Protein AF-A0A7Y6C3H8-F1 (afdb_monomer)

Solvent-accessible surface area (backbone atoms only — not comparable to full-atom values): 5049 Å² total; per-residue (Å²): 137,83,59,71,48,80,76,49,50,37,39,46,70,81,51,104,43,21,36,44,27,32,29,31,32,31,48,72,92,57,87,57,47,37,32,38,39,38,40,20,75,64,76,76,60,72,49,75,49,78,45,59,74,87,56,92,61,58,70,68,56,54,51,54,52,49,54,42,47,76,72,33,63,71,60,38,49,55,45,51,47,46,6,58,73,45,36,82,130

Foldseek 3Di:
DWDKDWPDKAKDAPDPAKIWIKTWIDTPPDPFIKIKIWIDRHVPDIDIDMDTDPDPDDPVVRVVVVVCCVPPVVVVCVRVVRRVVNDDD

Organism: NCBI:txid248903

pLDDT: mean 91.67, std 8.13, range [62.34, 98.19]

Mean predicted aligned error: 3.82 Å

Sequence (89 aa):
MVNIEIIRAEMRREDEKSYIGTTVFRAEGEKSIYEVTFMSKNGKDWDYSLHFTEQSGDEEELLRMDELLENDDDLYDKLLDAALDAYPA

Nearest PDB structures (foldseek):
  6f1k-assembly1_A  TM=6.377E-01  e=1.075E+00  Homo sapiens
  6x0m-assembly1_P  TM=5.747E-01  e=1.205E+00  Homo sapiens
  4hh4-assembly1_D  TM=5.874E-01  e=1.429E+00  Streptomyces caelestis
  5tik-assembly3_C  TM=6.225E-01  e=2.255E+00  Plasmodium falciparum 3D7
  4hgy-assembly1_E  TM=5.867E-01  e=4.221E+00  Streptomyces caelestis

Secondary structure (DSSP, 8-state):
---EEEEEEEEEESSSS-EEEEEEEEETT----EEEEEEESSSSSEEEEEEESSS---HHHHHHHHHHHHH-HHHHHHHHHHHHHTS--

Radius of gyration: 12.83 Å; Cα contacts (8 Å, |Δi|>4): 156; chains: 1; bounding box: 27×22×36 Å

Structure (mmCIF, N/CA/C/O backbone):
data_AF-A0A7Y6C3H8-F1
#
_entry.id   AF-A0A7Y6C3H8-F1
#
loop_
_atom_site.group_PDB
_atom_site.id
_atom_site.type_symbol
_atom_site.label_atom_id
_atom_site.label_alt_id
_atom_site.label_comp_id
_atom_site.label_asym_id
_atom_site.label_entity_id
_atom_site.label_seq_id
_atom_site.pdbx_PDB_ins_code
_atom_site.Cartn_x
_atom_site.Cartn_y
_atom_site.Cartn_z
_atom_site.occupancy
_atom_site.B_iso_or_equiv
_atom_site.auth_seq_id
_atom_site.auth_comp_id
_atom_site.auth_asym_id
_atom_site.auth_atom_id
_atom_site.pdbx_PDB_model_num
ATOM 1 N N . MET A 1 1 ? 0.295 -11.382 10.899 1.00 66.31 1 MET A N 1
ATOM 2 C CA . MET A 1 1 ? -0.399 -11.364 9.603 1.00 66.31 1 MET A CA 1
ATOM 3 C C . MET A 1 1 ? -1.820 -10.869 9.806 1.00 66.31 1 MET A C 1
ATOM 5 O O . MET A 1 1 ? -2.654 -11.598 10.340 1.00 66.31 1 MET A O 1
ATOM 9 N N . VAL A 1 2 ? -2.053 -9.602 9.476 1.00 81.56 2 VAL A N 1
ATOM 10 C CA . VAL A 1 2 ? -3.391 -9.000 9.450 1.00 81.56 2 VAL A CA 1
ATOM 11 C C . VAL A 1 2 ? -4.072 -9.392 8.142 1.00 81.56 2 VAL A C 1
ATOM 13 O O . VAL A 1 2 ? -3.460 -9.372 7.076 1.00 81.56 2 VAL A O 1
ATOM 16 N N . ASN A 1 3 ? -5.344 -9.771 8.214 1.00 90.31 3 ASN A N 1
ATOM 17 C CA . ASN A 1 3 ? -6.141 -9.997 7.019 1.00 90.31 3 ASN A CA 1
ATOM 18 C C . ASN A 1 3 ? -6.642 -8.660 6.474 1.00 90.31 3 ASN A C 1
ATOM 20 O O . ASN A 1 3 ? -7.197 -7.849 7.214 1.00 90.31 3 ASN A O 1
ATOM 24 N N . ILE A 1 4 ? -6.487 -8.470 5.167 1.00 93.88 4 ILE A N 1
ATOM 25 C CA . ILE A 1 4 ? -6.982 -7.297 4.449 1.00 93.88 4 ILE A CA 1
ATOM 26 C C . ILE A 1 4 ? -7.866 -7.712 3.275 1.00 93.88 4 ILE A C 1
ATOM 28 O O . ILE A 1 4 ? -7.617 -8.729 2.618 1.00 93.88 4 ILE A O 1
ATOM 32 N N . GLU A 1 5 ? -8.866 -6.887 3.001 1.00 95.50 5 GLU A N 1
ATOM 33 C CA . GLU A 1 5 ? -9.702 -6.918 1.807 1.00 95.50 5 GLU A CA 1
ATOM 34 C C . GLU A 1 5 ? -9.267 -5.778 0.878 1.00 95.50 5 GLU A C 1
ATOM 36 O O . GLU A 1 5 ? -9.319 -4.611 1.268 1.00 95.50 5 GLU A O 1
ATOM 41 N N . ILE A 1 6 ? -8.837 -6.109 -0.343 1.00 96.75 6 ILE A N 1
ATOM 42 C CA . ILE A 1 6 ? -8.535 -5.114 -1.381 1.00 96.75 6 ILE A CA 1
ATOM 43 C C . ILE A 1 6 ? -9.846 -4.738 -2.074 1.00 96.75 6 ILE A C 1
ATOM 45 O O . ILE A 1 6 ? -10.534 -5.599 -2.619 1.00 96.75 6 ILE A O 1
ATOM 49 N N . ILE A 1 7 ? -10.179 -3.449 -2.056 1.00 96.56 7 ILE A N 1
ATOM 50 C CA . ILE A 1 7 ? -11.418 -2.895 -2.617 1.00 96.56 7 ILE A CA 1
ATOM 51 C C . ILE A 1 7 ? -11.187 -2.418 -4.052 1.00 96.56 7 ILE A C 1
ATOM 53 O O . ILE A 1 7 ? -11.986 -2.701 -4.944 1.00 96.56 7 ILE A O 1
ATOM 57 N N . ARG A 1 8 ? -10.093 -1.685 -4.278 1.00 96.75 8 ARG A N 1
ATOM 58 C CA . ARG A 1 8 ? -9.623 -1.278 -5.608 1.00 96.75 8 ARG A CA 1
ATOM 59 C C . ARG A 1 8 ? -8.108 -1.136 -5.597 1.00 96.75 8 ARG A C 1
ATOM 61 O O . ARG A 1 8 ? -7.532 -0.814 -4.562 1.00 96.75 8 ARG A O 1
ATOM 68 N N . ALA A 1 9 ? -7.494 -1.322 -6.753 1.00 98.06 9 ALA A N 1
ATOM 69 C CA . ALA A 1 9 ? -6.094 -1.012 -6.969 1.00 98.06 9 ALA A CA 1
ATOM 70 C C . ALA A 1 9 ? -5.926 -0.413 -8.365 1.00 98.06 9 ALA A C 1
ATOM 72 O O . ALA A 1 9 ? -6.634 -0.797 -9.300 1.00 98.06 9 ALA A O 1
ATOM 73 N N . GLU A 1 10 ? -5.024 0.548 -8.490 1.00 97.25 10 GLU A N 1
ATOM 74 C CA . GLU A 1 10 ? -4.710 1.228 -9.738 1.00 97.25 10 GLU A CA 1
ATOM 75 C C . GLU A 1 10 ? -3.204 1.470 -9.812 1.00 97.25 10 GLU A C 1
ATOM 77 O O . GLU A 1 10 ? -2.541 1.710 -8.805 1.00 97.25 10 GLU A O 1
ATOM 82 N N . MET A 1 11 ? -2.654 1.456 -11.021 1.00 96.94 11 MET A N 1
ATOM 83 C CA . MET A 1 11 ? -1.272 1.851 -11.262 1.00 96.94 11 MET A CA 1
ATOM 84 C C . MET A 1 11 ? -1.192 2.650 -12.544 1.00 96.94 11 MET A C 1
ATOM 86 O O . MET A 1 11 ? -1.797 2.308 -13.564 1.00 96.94 11 MET A O 1
ATOM 90 N N . ARG A 1 12 ? -0.406 3.720 -12.502 1.00 94.94 12 ARG A N 1
ATOM 91 C CA . ARG A 1 12 ? -0.081 4.516 -13.675 1.00 94.94 12 ARG A CA 1
ATOM 92 C C . ARG A 1 12 ? 1.398 4.842 -13.713 1.00 94.94 12 ARG A C 1
ATOM 94 O O . ARG A 1 12 ? 2.069 4.968 -12.692 1.00 94.94 12 ARG A O 1
ATOM 101 N N . ARG A 1 13 ? 1.888 5.013 -14.933 1.00 92.88 13 ARG A N 1
ATOM 102 C CA . ARG A 1 13 ? 3.238 5.488 -15.195 1.00 92.88 13 ARG A CA 1
ATOM 103 C C . ARG A 1 13 ? 3.171 6.989 -15.466 1.00 92.88 13 ARG A C 1
ATOM 105 O O . ARG A 1 13 ? 2.454 7.390 -16.379 1.00 92.88 13 ARG A O 1
ATOM 112 N N . GLU A 1 14 ? 3.878 7.787 -14.672 1.00 88.62 14 GLU A N 1
ATOM 113 C CA . GLU A 1 14 ? 3.918 9.250 -14.835 1.00 88.62 14 GLU A CA 1
ATOM 114 C C . GLU A 1 14 ? 4.943 9.650 -15.912 1.00 88.62 14 GLU A C 1
ATOM 116 O O . GLU A 1 14 ? 4.614 10.412 -16.814 1.00 88.62 14 GLU A O 1
ATOM 121 N N . ASP A 1 15 ? 6.143 9.056 -15.895 1.00 86.88 15 ASP A N 1
ATOM 122 C CA . ASP A 1 15 ? 7.226 9.269 -16.872 1.00 86.88 15 ASP A CA 1
ATOM 123 C C . ASP A 1 15 ? 7.873 7.937 -17.295 1.00 86.88 15 ASP A C 1
ATOM 125 O O . ASP A 1 15 ? 7.517 6.878 -16.796 1.00 86.88 15 ASP A O 1
ATOM 129 N N . GLU A 1 16 ? 8.898 7.947 -18.161 1.00 83.75 16 GLU A N 1
ATOM 130 C CA . GLU A 1 16 ? 9.594 6.723 -18.623 1.00 83.75 16 GLU A CA 1
ATOM 131 C C . GLU A 1 16 ? 10.011 5.747 -17.505 1.00 83.75 16 GLU A C 1
ATOM 133 O O . GLU A 1 16 ? 10.159 4.553 -17.766 1.00 83.75 16 GLU A O 1
ATOM 138 N N . LYS A 1 17 ? 10.227 6.240 -16.277 1.00 87.25 17 LYS A N 1
ATOM 139 C CA . LYS A 1 17 ? 10.716 5.443 -15.141 1.00 87.25 17 LYS A CA 1
ATOM 140 C C . LYS A 1 17 ? 9.926 5.624 -13.844 1.00 87.25 17 LYS A C 1
ATOM 142 O O . LYS A 1 17 ? 10.234 4.924 -12.882 1.00 87.25 17 LYS A O 1
ATOM 147 N N . SER A 1 18 ? 8.968 6.550 -13.797 1.00 93.06 18 SER A N 1
ATOM 148 C CA . SER A 1 18 ? 8.237 6.889 -12.575 1.00 93.06 18 SER A CA 1
ATOM 149 C C . SER A 1 18 ? 6.836 6.283 -12.570 1.00 93.06 18 SER A C 1
ATOM 151 O O . SER A 1 18 ? 6.144 6.262 -13.587 1.00 93.06 18 SER A O 1
ATOM 153 N N . TYR A 1 19 ? 6.420 5.795 -11.408 1.00 95.69 19 TYR A N 1
ATOM 154 C CA . TYR A 1 19 ? 5.158 5.099 -11.199 1.00 95.69 19 TYR A CA 1
ATOM 155 C C . TYR A 1 19 ? 4.431 5.693 -10.001 1.00 95.69 19 TYR A C 1
ATOM 157 O O . TYR A 1 19 ? 5.059 6.043 -9.000 1.00 95.69 19 TYR A O 1
ATOM 165 N N . ILE A 1 20 ? 3.109 5.780 -10.118 1.00 96.94 20 ILE A N 1
ATOM 166 C CA . ILE A 1 20 ? 2.207 6.067 -9.009 1.00 96.94 20 ILE A CA 1
ATOM 167 C C . ILE A 1 20 ? 1.148 4.969 -8.993 1.00 96.94 20 ILE A C 1
ATOM 169 O O . ILE A 1 20 ? 0.396 4.814 -9.958 1.00 96.94 20 ILE A O 1
ATOM 173 N N . GLY A 1 21 ? 1.110 4.219 -7.899 1.00 97.12 21 GLY A N 1
ATOM 174 C CA . GLY A 1 21 ? 0.109 3.196 -7.631 1.00 97.12 21 GLY A CA 1
ATOM 175 C C . GLY A 1 21 ? -0.761 3.589 -6.454 1.00 97.12 21 GLY A C 1
ATOM 176 O O . GLY A 1 21 ? -0.297 4.276 -5.548 1.00 97.12 21 GLY A O 1
ATOM 177 N N . THR A 1 22 ? -2.008 3.149 -6.445 1.00 97.88 22 THR A N 1
ATOM 178 C CA . THR A 1 22 ? -2.881 3.258 -5.280 1.00 97.88 22 THR A CA 1
ATOM 179 C C . THR A 1 22 ? -3.536 1.919 -4.997 1.00 97.88 22 THR A C 1
ATOM 181 O O . THR A 1 22 ? -3.971 1.223 -5.913 1.00 97.88 22 THR A O 1
ATOM 184 N N . THR A 1 23 ? -3.639 1.576 -3.718 1.00 98.19 23 THR A N 1
ATOM 185 C CA . THR A 1 23 ? -4.421 0.429 -3.257 1.00 98.19 23 THR A CA 1
ATOM 186 C C . THR A 1 23 ? -5.356 0.902 -2.160 1.00 98.19 23 THR A C 1
ATOM 188 O O . THR A 1 23 ? -4.923 1.431 -1.137 1.00 98.19 23 THR A O 1
ATOM 191 N N . VAL A 1 24 ? -6.654 0.711 -2.375 1.00 97.38 24 VAL A N 1
ATOM 192 C CA . VAL A 1 24 ? -7.685 0.948 -1.368 1.00 97.38 24 VAL A CA 1
ATOM 193 C C . VAL A 1 24 ? -8.071 -0.369 -0.744 1.00 97.38 24 VAL A C 1
ATOM 195 O O . VAL A 1 24 ? -8.433 -1.321 -1.442 1.00 97.38 24 VAL A O 1
ATOM 198 N N . PHE A 1 25 ? -8.021 -0.414 0.577 1.00 95.81 25 PHE A N 1
ATOM 199 C CA . PHE A 1 25 ? -8.204 -1.640 1.324 1.00 95.81 25 PHE A CA 1
ATOM 200 C C . PHE A 1 25 ? -8.854 -1.387 2.679 1.00 95.81 25 PHE A C 1
ATOM 202 O O . PHE A 1 25 ? -8.977 -0.258 3.161 1.00 95.81 25 PHE A O 1
ATOM 209 N N . ARG A 1 26 ? -9.274 -2.482 3.299 1.00 93.44 26 ARG A N 1
ATOM 210 C CA . ARG A 1 26 ? -9.823 -2.511 4.647 1.00 93.44 26 ARG A CA 1
ATOM 211 C C . ARG A 1 26 ? -9.186 -3.650 5.430 1.00 93.44 26 ARG A C 1
ATOM 213 O O . ARG A 1 26 ? -9.092 -4.765 4.918 1.00 93.44 26 ARG A O 1
ATOM 220 N N . ALA A 1 27 ? -8.783 -3.383 6.667 1.00 91.00 27 ALA A N 1
ATOM 221 C CA . ALA A 1 27 ? -8.321 -4.418 7.584 1.00 91.00 27 ALA A CA 1
ATOM 222 C C . ALA A 1 27 ? -9.499 -5.145 8.248 1.00 91.00 27 ALA A C 1
ATOM 224 O O . ALA A 1 27 ? -10.538 -4.550 8.557 1.00 91.00 27 ALA A O 1
ATOM 225 N N . GLU A 1 28 ? -9.350 -6.452 8.463 1.00 88.94 28 GLU A N 1
ATOM 226 C CA . GLU A 1 28 ? -10.363 -7.268 9.125 1.00 88.94 28 GLU A CA 1
ATOM 227 C C . GLU A 1 28 ? -10.656 -6.727 10.534 1.00 88.94 28 GLU A C 1
ATOM 229 O O . GLU A 1 28 ? -9.757 -6.515 11.342 1.00 88.94 28 GLU A O 1
ATOM 234 N N . GLY A 1 29 ? -11.938 -6.509 10.833 1.00 84.94 29 GLY A N 1
ATOM 235 C CA . GLY A 1 29 ? -12.387 -5.988 12.128 1.00 84.94 29 GLY A CA 1
ATOM 236 C C . GLY A 1 29 ? -12.437 -4.460 12.227 1.00 84.94 29 GLY A C 1
ATOM 237 O O . GLY A 1 29 ? -13.146 -3.945 13.091 1.00 84.94 29 GLY A O 1
ATOM 238 N N . GLU A 1 30 ? -11.797 -3.731 11.315 1.00 84.12 30 GLU A N 1
ATOM 239 C CA . GLU A 1 3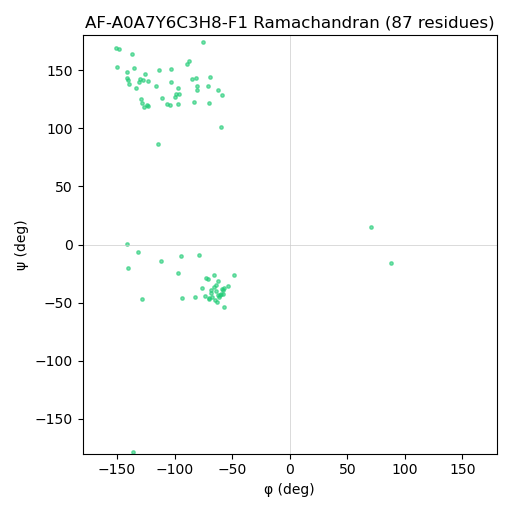0 ? -11.851 -2.267 11.279 1.00 84.12 30 GLU A CA 1
ATOM 240 C C . GLU A 1 30 ? -13.019 -1.775 10.422 1.00 84.12 30 GLU A C 1
ATOM 242 O O . GLU A 1 30 ? -13.536 -2.497 9.566 1.00 84.12 30 GLU A O 1
ATOM 247 N N . LYS A 1 31 ? -13.504 -0.555 10.673 1.00 83.31 31 LYS A N 1
ATOM 248 C CA . LYS A 1 31 ? -14.547 0.083 9.842 1.00 83.31 31 LYS A CA 1
ATOM 249 C C . LYS A 1 31 ? -13.962 1.034 8.806 1.00 83.31 31 LYS A C 1
ATOM 251 O O . LYS A 1 31 ? -14.610 1.282 7.791 1.00 83.31 31 LYS A O 1
ATOM 256 N N . SER A 1 32 ? -12.776 1.548 9.093 1.00 89.81 32 SER A N 1
ATOM 257 C CA . SER A 1 32 ? -12.065 2.514 8.277 1.00 89.81 32 SER A CA 1
ATOM 258 C C . SER A 1 32 ? -11.594 1.880 6.969 1.00 89.81 32 SER A C 1
ATOM 260 O O . SER A 1 32 ? -11.252 0.697 6.912 1.00 89.81 32 SER A O 1
ATOM 262 N N . ILE A 1 33 ? -11.635 2.675 5.901 1.00 93.56 33 ILE A N 1
ATOM 263 C CA . ILE A 1 33 ? -11.117 2.311 4.584 1.00 93.56 33 ILE A CA 1
ATOM 264 C C . ILE A 1 33 ? -9.899 3.186 4.332 1.00 93.56 33 ILE A C 1
ATOM 266 O O . ILE A 1 33 ? -9.977 4.416 4.421 1.00 93.56 33 ILE A O 1
ATOM 270 N N . TYR A 1 34 ? -8.791 2.530 4.024 1.00 94.81 34 TYR A N 1
ATOM 271 C CA . TYR A 1 34 ? -7.503 3.159 3.801 1.00 94.81 34 TYR A CA 1
ATOM 272 C C . TYR A 1 34 ? -7.201 3.221 2.315 1.00 94.81 34 TYR A C 1
ATOM 274 O O . TYR A 1 34 ? -7.602 2.344 1.549 1.00 94.81 34 TYR A O 1
ATOM 282 N N . GLU A 1 35 ? -6.441 4.229 1.927 1.00 96.75 35 GLU A N 1
ATOM 283 C CA . GLU A 1 35 ? -5.769 4.308 0.646 1.00 96.75 35 GLU A CA 1
ATOM 284 C C . GLU A 1 35 ? -4.277 4.498 0.891 1.00 96.75 35 GLU A C 1
ATOM 286 O O . GLU A 1 35 ? -3.843 5.483 1.496 1.00 96.75 35 GLU A O 1
ATOM 291 N N . VAL A 1 36 ? -3.494 3.537 0.408 1.00 97.69 36 VAL A N 1
ATOM 292 C CA . VAL A 1 36 ? -2.047 3.678 0.296 1.00 97.69 36 VAL A CA 1
ATOM 293 C C . VAL A 1 36 ? -1.713 4.114 -1.124 1.00 97.69 36 VAL A C 1
ATOM 295 O O . VAL A 1 36 ? -2.194 3.532 -2.095 1.00 97.69 36 VAL A O 1
ATOM 298 N N . THR A 1 37 ? -0.912 5.167 -1.250 1.00 98.06 37 THR A N 1
ATOM 299 C CA . THR A 1 37 ? -0.337 5.619 -2.519 1.00 98.06 37 THR A CA 1
ATOM 300 C C . THR A 1 37 ? 1.140 5.268 -2.536 1.00 98.06 37 THR A C 1
ATOM 302 O O . THR A 1 37 ? 1.881 5.756 -1.689 1.00 98.06 37 THR A O 1
ATOM 305 N N . PHE A 1 38 ? 1.563 4.473 -3.512 1.00 98.00 38 PHE A N 1
ATOM 306 C CA . PHE A 1 38 ? 2.950 4.102 -3.769 1.00 98.00 38 PHE A CA 1
ATOM 307 C C . PHE A 1 38 ? 3.545 4.996 -4.850 1.00 98.00 38 PHE A C 1
ATOM 309 O O . PHE A 1 38 ? 2.923 5.218 -5.890 1.00 98.00 38 PHE A O 1
ATOM 316 N N . MET A 1 39 ? 4.760 5.493 -4.639 1.00 97.44 39 MET A N 1
ATOM 317 C CA . MET A 1 39 ? 5.462 6.354 -5.588 1.00 97.44 39 MET A CA 1
ATOM 318 C C . MET A 1 39 ? 6.863 5.811 -5.822 1.00 97.44 39 MET A C 1
ATOM 320 O O . MET A 1 39 ? 7.645 5.663 -4.889 1.00 97.44 39 MET A O 1
ATOM 324 N N . SER A 1 40 ? 7.216 5.578 -7.080 1.00 96.88 40 SER A N 1
ATOM 325 C CA . SER A 1 40 ? 8.581 5.224 -7.458 1.00 96.88 40 SER A CA 1
ATOM 326 C C . SER A 1 40 ? 9.091 6.142 -8.549 1.00 96.88 40 SER A C 1
ATOM 328 O O . SER A 1 40 ? 8.367 6.488 -9.479 1.00 96.88 40 SER A O 1
ATOM 330 N N . LYS A 1 41 ? 10.369 6.517 -8.475 1.00 95.50 41 LYS A N 1
ATOM 331 C CA . LYS A 1 41 ? 11.053 7.293 -9.528 1.00 95.50 41 LYS A CA 1
ATOM 332 C C . LYS A 1 41 ? 11.817 6.414 -10.519 1.00 95.50 41 LYS A C 1
ATOM 334 O O . LYS A 1 41 ? 12.334 6.923 -11.515 1.00 95.50 41 LYS A O 1
ATOM 339 N N . ASN A 1 42 ? 11.957 5.124 -10.220 1.00 93.38 42 ASN A N 1
ATOM 340 C CA . ASN A 1 42 ? 12.787 4.198 -10.988 1.00 93.38 42 ASN A CA 1
ATOM 341 C C . ASN A 1 42 ? 12.189 2.787 -11.153 1.00 93.38 42 ASN A C 1
ATOM 343 O O . ASN A 1 42 ? 12.836 1.942 -11.776 1.00 93.38 42 ASN A O 1
ATOM 347 N N . GLY A 1 43 ? 10.996 2.534 -10.607 1.00 90.12 43 GLY A N 1
ATOM 348 C CA . GLY A 1 43 ? 10.316 1.238 -10.600 1.00 90.12 43 GLY A CA 1
ATOM 349 C C . GLY A 1 43 ? 10.960 0.189 -9.689 1.00 90.12 43 GLY A C 1
ATOM 350 O O . GLY A 1 43 ? 10.694 -0.995 -9.865 1.00 90.12 43 GLY A O 1
ATOM 351 N N . LYS A 1 44 ? 11.856 0.592 -8.780 1.00 90.38 44 LYS A N 1
ATOM 352 C CA . LYS A 1 44 ? 12.596 -0.308 -7.880 1.00 90.38 44 LYS A CA 1
ATOM 353 C C . LYS A 1 44 ? 12.487 0.111 -6.423 1.00 90.38 44 LYS A C 1
ATOM 355 O O . LYS A 1 44 ? 12.225 -0.733 -5.581 1.00 90.38 44 LYS A O 1
ATOM 360 N N . ASP A 1 45 ? 12.694 1.395 -6.159 1.00 94.31 45 ASP A N 1
ATOM 361 C CA . ASP A 1 45 ? 12.565 1.984 -4.831 1.00 94.31 45 ASP A CA 1
ATOM 362 C C . ASP A 1 45 ? 11.197 2.656 -4.735 1.00 94.31 45 ASP A C 1
ATOM 364 O O . ASP A 1 45 ? 10.828 3.426 -5.632 1.00 94.31 45 ASP A O 1
ATOM 368 N N . TRP A 1 46 ? 10.453 2.354 -3.677 1.00 96.19 46 TRP A N 1
ATOM 369 C CA . TRP A 1 4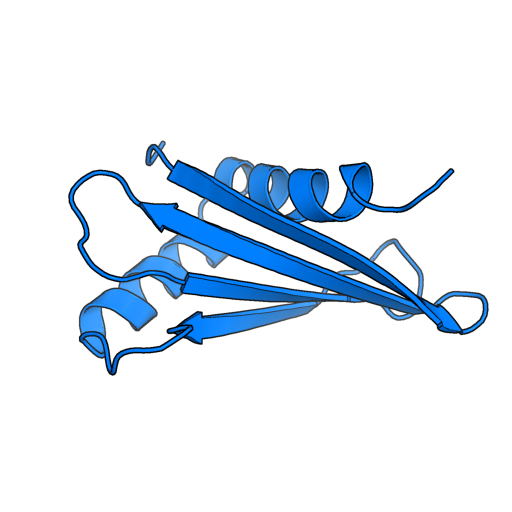6 ? 9.072 2.784 -3.505 1.00 96.19 46 TRP A CA 1
ATOM 370 C C . TRP A 1 46 ? 8.913 3.539 -2.190 1.00 96.19 46 TRP A C 1
ATOM 372 O O . TRP A 1 46 ? 9.149 2.997 -1.115 1.00 96.19 46 TRP A O 1
ATOM 382 N N . ASP A 1 47 ? 8.490 4.793 -2.296 1.00 96.94 47 ASP A N 1
ATOM 383 C CA . ASP A 1 47 ? 7.948 5.558 -1.180 1.00 96.94 47 ASP A CA 1
ATOM 384 C C . ASP A 1 47 ? 6.440 5.286 -1.084 1.00 96.94 47 ASP A C 1
ATOM 386 O O . ASP A 1 47 ? 5.804 4.928 -2.084 1.00 96.94 47 ASP A O 1
ATOM 390 N N . 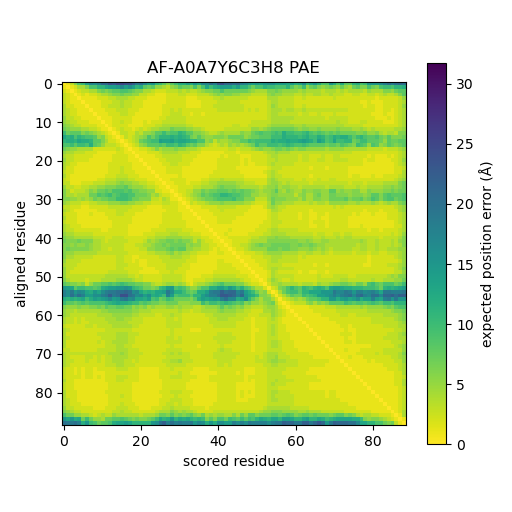TYR A 1 48 ? 5.833 5.508 0.082 1.00 97.50 48 TYR A N 1
ATOM 391 C CA . TYR A 1 48 ? 4.382 5.430 0.223 1.00 97.50 48 TYR A CA 1
ATOM 392 C C . TYR A 1 48 ? 3.803 6.577 1.060 1.00 97.50 48 TYR A C 1
ATOM 394 O O . TYR A 1 48 ? 4.515 7.303 1.751 1.00 97.50 48 TYR A O 1
ATOM 402 N N . SER A 1 49 ? 2.490 6.763 0.958 1.00 96.81 49 SER A N 1
ATOM 403 C CA . SER A 1 49 ? 1.700 7.596 1.868 1.00 96.81 49 SER A CA 1
ATOM 404 C C . SER A 1 49 ? 0.365 6.920 2.150 1.00 96.81 49 SER A C 1
ATOM 406 O O . SER A 1 49 ? -0.221 6.324 1.245 1.00 96.81 49 SER A O 1
ATOM 408 N N . LEU A 1 50 ? -0.110 7.010 3.389 1.00 96.12 50 LEU A N 1
ATOM 409 C CA . LEU A 1 50 ? -1.343 6.382 3.851 1.00 96.12 50 LEU A CA 1
ATOM 410 C C . LEU A 1 50 ? -2.365 7.446 4.264 1.00 96.12 50 LEU A C 1
ATOM 412 O O . LEU A 1 50 ? -2.029 8.412 4.948 1.00 96.12 50 LEU A O 1
ATOM 416 N N . HIS A 1 51 ? -3.622 7.271 3.864 1.00 93.81 51 HIS A N 1
ATOM 417 C CA . HIS A 1 51 ? -4.725 8.132 4.289 1.00 93.81 51 HIS A CA 1
ATOM 418 C C . HIS A 1 51 ? -6.059 7.378 4.321 1.00 93.81 51 HIS A C 1
ATOM 420 O O . HIS A 1 51 ? -6.172 6.264 3.816 1.00 93.81 51 HIS A O 1
ATOM 426 N N . PHE A 1 52 ? -7.090 7.990 4.904 1.00 93.44 52 PHE A N 1
ATOM 427 C CA . PHE A 1 52 ? -8.465 7.492 4.811 1.00 93.44 52 PHE A CA 1
ATOM 428 C C . PHE A 1 52 ? -9.144 7.989 3.527 1.00 93.44 52 PHE A C 1
ATOM 430 O O . PHE A 1 52 ? -8.967 9.149 3.157 1.00 93.44 52 PHE A O 1
ATOM 437 N N . THR A 1 53 ? -9.964 7.159 2.875 1.00 87.06 53 THR A N 1
ATOM 438 C CA . THR A 1 53 ? -10.594 7.517 1.585 1.00 87.06 53 THR A CA 1
ATOM 439 C C . THR A 1 53 ? -11.726 8.540 1.690 1.00 87.06 53 THR A C 1
ATOM 441 O O . THR A 1 53 ? -11.819 9.439 0.858 1.00 87.06 53 THR A O 1
ATOM 444 N N . GLU A 1 54 ? -12.632 8.391 2.661 1.00 70.75 54 GLU A N 1
ATOM 445 C CA . GLU A 1 54 ? -13.883 9.176 2.702 1.00 70.75 54 GLU A CA 1
ATOM 446 C C . GLU A 1 54 ? -14.309 9.631 4.105 1.00 70.75 54 GLU A C 1
ATOM 448 O O . GLU A 1 54 ? -15.093 10.573 4.234 1.00 70.75 54 GLU A O 1
ATOM 453 N N . GLN A 1 55 ? -13.820 8.989 5.168 1.00 63.94 55 GLN A N 1
ATOM 454 C CA . GLN A 1 55 ? -14.181 9.316 6.550 1.00 63.94 55 GLN A CA 1
ATOM 455 C C . GLN A 1 55 ? -12.931 9.653 7.353 1.00 63.94 55 GLN A C 1
ATOM 457 O O . GLN A 1 55 ? -11.908 8.995 7.206 1.00 63.94 55 GLN A O 1
ATOM 462 N N . SER A 1 56 ? -13.022 10.656 8.229 1.00 65.19 56 SER A N 1
ATOM 463 C CA . SER A 1 56 ? -12.049 10.832 9.307 1.00 65.19 56 SER A CA 1
ATOM 464 C C . SER A 1 56 ? -12.083 9.575 10.176 1.00 65.19 56 SER A C 1
ATOM 466 O O . SER A 1 56 ? -13.023 9.394 10.951 1.00 65.19 56 SER A O 1
ATOM 468 N N . GLY A 1 57 ? -11.116 8.680 9.987 1.00 70.00 57 GLY A N 1
ATOM 469 C CA . GLY A 1 57 ? -10.860 7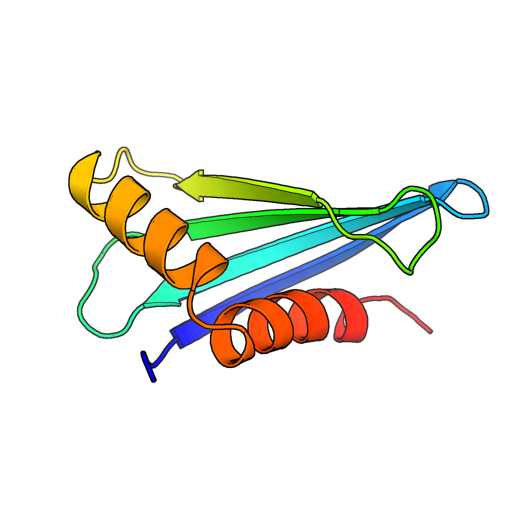.600 10.928 1.00 70.00 57 GLY A CA 1
ATOM 470 C C . GLY A 1 57 ? -10.144 8.130 12.167 1.00 70.00 57 GLY A C 1
ATOM 471 O O . GLY A 1 57 ? -9.796 9.312 12.253 1.00 70.00 57 GLY A O 1
ATOM 472 N N . ASP A 1 58 ? -9.965 7.254 13.145 1.00 83.75 58 ASP A N 1
ATOM 473 C CA . ASP A 1 58 ? -9.249 7.593 14.367 1.00 83.75 58 ASP A CA 1
ATOM 474 C C . ASP A 1 58 ? -7.744 7.755 14.075 1.00 83.75 58 ASP A C 1
ATOM 476 O O . ASP A 1 58 ? -7.161 6.968 13.329 1.00 83.75 58 ASP A O 1
ATOM 480 N N . GLU A 1 59 ? -7.099 8.784 14.629 1.00 85.00 59 GLU A N 1
ATOM 481 C CA . GLU A 1 59 ? -5.667 9.023 14.386 1.00 85.00 59 GLU A CA 1
ATOM 482 C C . GLU A 1 59 ? -4.809 7.851 14.895 1.00 85.00 59 GLU A C 1
ATOM 484 O O . GLU A 1 59 ? -3.809 7.508 14.266 1.00 85.00 59 GLU A O 1
ATOM 489 N N . GLU A 1 60 ? -5.234 7.162 15.964 1.00 88.38 60 GLU A N 1
ATOM 490 C CA . GLU A 1 60 ? -4.547 5.963 16.446 1.00 88.38 60 GLU A CA 1
ATOM 491 C C . GLU A 1 60 ? -4.737 4.771 15.497 1.00 88.38 60 GLU A C 1
ATOM 493 O O . GLU A 1 60 ? -3.857 3.917 15.420 1.00 88.38 60 GLU A O 1
ATOM 498 N N . GLU A 1 61 ? -5.860 4.678 14.773 1.00 88.62 61 GLU A N 1
ATOM 499 C CA . GLU A 1 61 ? -6.042 3.671 13.714 1.00 88.62 61 GLU A CA 1
ATOM 500 C C . GLU A 1 61 ? -5.057 3.897 12.565 1.00 88.62 61 GLU A C 1
ATOM 502 O O . GLU A 1 61 ? -4.368 2.960 12.160 1.00 88.62 61 GLU A O 1
ATOM 507 N N . LEU A 1 62 ? -4.940 5.141 12.087 1.00 90.75 62 LEU A N 1
ATOM 508 C CA . LEU A 1 62 ? -4.010 5.478 11.009 1.00 90.75 62 LEU A CA 1
ATOM 509 C C . LEU A 1 62 ? -2.562 5.205 11.421 1.00 90.75 62 LEU A C 1
ATOM 511 O O . LEU A 1 62 ? -1.828 4.587 10.657 1.00 90.75 62 LEU A O 1
ATOM 515 N N . LEU A 1 63 ? -2.179 5.607 12.638 1.00 92.62 63 LEU A N 1
ATOM 516 C CA . LEU A 1 63 ? -0.833 5.386 13.166 1.00 92.62 63 LEU A CA 1
ATOM 517 C C . LEU A 1 63 ? -0.507 3.893 13.291 1.00 92.62 63 LEU A C 1
ATOM 519 O O . LEU A 1 63 ? 0.575 3.474 12.898 1.00 92.62 63 LEU A O 1
ATOM 523 N N . ARG A 1 64 ? -1.443 3.069 13.785 1.00 92.31 64 ARG A N 1
ATOM 524 C CA . ARG A 1 64 ? -1.239 1.612 13.862 1.00 92.31 64 ARG A CA 1
ATOM 525 C C . ARG A 1 64 ? -1.095 0.972 12.488 1.00 92.31 64 ARG A C 1
ATOM 527 O O . ARG A 1 64 ? -0.306 0.045 12.341 1.00 92.31 64 ARG A O 1
ATOM 534 N N . MET A 1 65 ? -1.879 1.418 11.507 1.00 93.56 65 MET A N 1
ATOM 535 C CA . MET A 1 65 ? -1.780 0.903 10.142 1.00 93.56 65 MET A CA 1
ATOM 536 C C . MET A 1 65 ? -0.457 1.316 9.490 1.00 93.56 65 MET A C 1
ATOM 538 O O . MET A 1 65 ? 0.159 0.501 8.813 1.00 93.56 65 MET A O 1
ATOM 542 N N . ASP A 1 66 ? -0.002 2.545 9.731 1.00 94.56 66 ASP A N 1
ATOM 543 C CA . ASP A 1 66 ? 1.291 3.033 9.253 1.00 94.56 66 ASP A CA 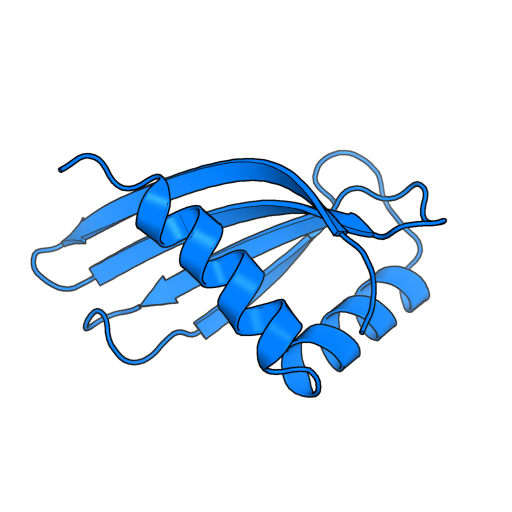1
ATOM 544 C C . ASP A 1 66 ? 2.450 2.235 9.870 1.00 94.5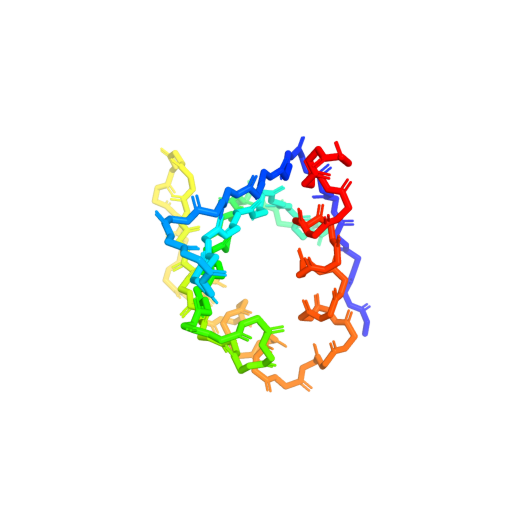6 66 ASP A C 1
ATOM 546 O O . ASP A 1 66 ? 3.248 1.655 9.140 1.00 94.56 66 ASP A O 1
ATOM 550 N N . GLU A 1 67 ? 2.463 2.054 11.198 1.00 95.19 67 GLU A N 1
ATOM 551 C CA . GLU A 1 67 ? 3.440 1.191 11.882 1.00 95.19 67 GLU A CA 1
ATOM 552 C C . GLU A 1 67 ? 3.409 -0.250 11.353 1.00 95.19 67 GLU A C 1
ATOM 554 O O . GLU A 1 67 ? 4.449 -0.903 11.250 1.00 95.19 67 GLU A O 1
ATOM 559 N N . LEU A 1 68 ? 2.228 -0.775 11.021 1.00 93.88 68 LEU A N 1
ATOM 560 C CA . LEU A 1 68 ? 2.102 -2.115 10.462 1.00 93.88 68 LEU A CA 1
ATOM 561 C C . LEU A 1 68 ? 2.698 -2.196 9.051 1.00 93.88 68 LEU A C 1
ATOM 563 O O . LEU A 1 68 ? 3.391 -3.166 8.767 1.00 93.88 68 LEU A O 1
ATOM 567 N N . LEU A 1 69 ? 2.478 -1.195 8.194 1.00 95.25 69 LEU A N 1
ATOM 568 C CA . LEU A 1 69 ? 3.086 -1.131 6.860 1.00 95.25 69 LEU A CA 1
ATOM 569 C C . LEU A 1 69 ? 4.611 -1.016 6.917 1.00 95.25 69 LEU A C 1
ATOM 571 O O . LEU A 1 69 ? 5.282 -1.593 6.069 1.00 95.25 69 LEU A O 1
ATOM 575 N N . GLU A 1 70 ? 5.158 -0.311 7.909 1.00 95.56 70 GLU A N 1
ATOM 576 C CA . GLU A 1 70 ? 6.611 -0.195 8.088 1.00 95.56 70 GLU A CA 1
ATOM 577 C C . GLU A 1 70 ? 7.271 -1.485 8.604 1.00 95.56 70 GLU A C 1
ATOM 579 O O . GLU A 1 70 ? 8.457 -1.700 8.355 1.00 95.56 70 GLU A O 1
ATOM 584 N N . ASN A 1 71 ? 6.547 -2.320 9.362 1.00 96.00 71 ASN A N 1
ATOM 585 C CA . ASN A 1 71 ? 7.122 -3.478 10.065 1.00 96.00 71 ASN A CA 1
ATOM 586 C C . ASN A 1 71 ? 6.682 -4.852 9.519 1.00 96.00 71 ASN A C 1
ATOM 588 O O . ASN A 1 71 ? 7.275 -5.864 9.901 1.00 96.00 71 ASN A O 1
ATOM 592 N N . ASP A 1 72 ? 5.638 -4.918 8.690 1.00 95.81 72 ASP A N 1
ATOM 593 C CA . ASP A 1 72 ? 5.110 -6.146 8.081 1.00 95.81 72 ASP A CA 1
ATOM 594 C C . ASP A 1 72 ? 5.315 -6.095 6.555 1.00 95.81 72 ASP A C 1
ATOM 596 O O . ASP A 1 72 ? 4.432 -5.671 5.804 1.00 95.81 72 ASP A O 1
ATOM 600 N N . ASP A 1 73 ? 6.498 -6.537 6.107 1.00 94.81 73 ASP A N 1
ATOM 601 C CA . ASP A 1 73 ? 6.880 -6.581 4.685 1.00 94.81 73 ASP A CA 1
ATOM 602 C C . ASP A 1 73 ? 5.846 -7.349 3.838 1.00 94.81 73 ASP A C 1
ATOM 604 O O . ASP A 1 73 ? 5.537 -6.940 2.722 1.00 94.81 73 ASP A O 1
ATOM 608 N N . ASP A 1 74 ? 5.235 -8.412 4.381 1.00 95.69 74 ASP A N 1
ATOM 609 C CA . ASP A 1 74 ? 4.226 -9.204 3.665 1.00 95.69 74 ASP A CA 1
ATOM 610 C C . ASP A 1 74 ? 2.954 -8.380 3.386 1.00 95.69 74 ASP A C 1
ATOM 612 O O . ASP A 1 74 ? 2.308 -8.548 2.346 1.00 95.69 74 ASP A O 1
ATOM 616 N N . LEU A 1 75 ? 2.557 -7.498 4.313 1.00 95.88 75 LEU A N 1
ATOM 617 C CA . LEU A 1 75 ? 1.429 -6.588 4.106 1.00 95.88 75 LEU A CA 1
ATOM 618 C C . LEU A 1 75 ? 1.771 -5.522 3.065 1.00 95.88 75 LEU A C 1
ATOM 620 O O . LEU A 1 75 ? 0.953 -5.265 2.176 1.0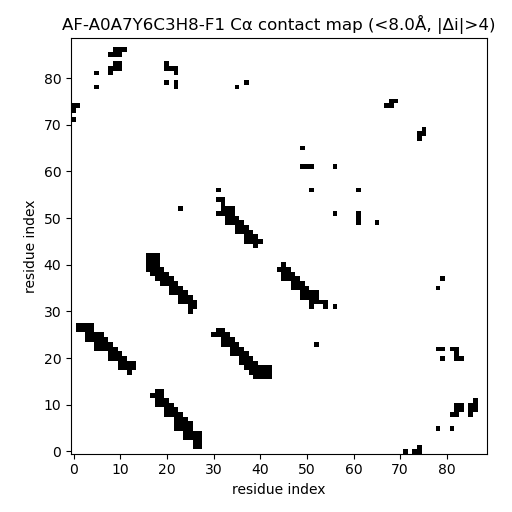0 95.88 75 LEU A O 1
ATOM 624 N N . TYR A 1 76 ? 2.948 -4.909 3.194 1.00 97.00 76 TYR A N 1
ATOM 625 C CA . TYR A 1 76 ? 3.426 -3.895 2.261 1.00 97.00 76 TYR A CA 1
ATOM 626 C C . TYR A 1 76 ? 3.475 -4.450 0.834 1.00 97.00 76 TYR A C 1
ATOM 628 O O . TYR A 1 76 ? 2.818 -3.906 -0.060 1.00 97.00 76 TYR A O 1
ATOM 636 N N . ASP A 1 77 ? 4.162 -5.579 0.644 1.00 96.62 77 ASP A N 1
ATOM 637 C CA . ASP A 1 77 ? 4.330 -6.233 -0.652 1.00 96.62 77 ASP A CA 1
ATOM 638 C C . ASP A 1 77 ? 2.977 -6.631 -1.236 1.00 96.62 77 ASP A C 1
ATOM 640 O O . ASP A 1 77 ? 2.694 -6.332 -2.391 1.00 96.62 77 ASP A O 1
ATOM 644 N N . LYS A 1 78 ? 2.066 -7.191 -0.431 1.00 96.69 78 LYS A N 1
ATOM 645 C CA . LYS A 1 78 ? 0.718 -7.549 -0.897 1.00 96.69 78 LYS A CA 1
ATOM 646 C C . LYS A 1 78 ? -0.065 -6.350 -1.443 1.00 96.69 78 LYS A C 1
ATOM 648 O O . LYS A 1 78 ? -0.834 -6.502 -2.395 1.00 96.69 78 LYS A O 1
ATOM 653 N N . LEU A 1 79 ? 0.062 -5.177 -0.825 1.00 97.81 79 LEU A N 1
ATOM 654 C CA . LEU A 1 79 ? -0.625 -3.965 -1.275 1.00 97.81 79 LEU A CA 1
ATOM 655 C C . LEU A 1 79 ? 0.045 -3.349 -2.505 1.00 97.81 79 LEU A C 1
ATOM 657 O O . LEU A 1 79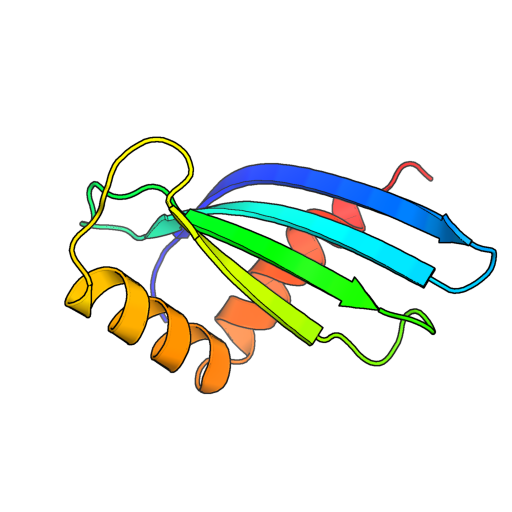 ? -0.668 -2.855 -3.383 1.00 97.81 79 LEU A O 1
ATOM 661 N N . LEU A 1 80 ? 1.377 -3.382 -2.578 1.00 97.62 80 LEU A N 1
ATOM 662 C CA . LEU A 1 80 ? 2.135 -2.914 -3.736 1.00 97.62 80 LEU A CA 1
ATOM 663 C C . LEU A 1 80 ? 1.901 -3.818 -4.954 1.00 97.62 80 LEU A C 1
ATOM 665 O O . LEU A 1 80 ? 1.610 -3.311 -6.038 1.00 97.62 80 LEU A O 1
ATOM 669 N N . ASP A 1 81 ? 1.942 -5.136 -4.767 1.00 97.19 81 ASP A N 1
ATOM 670 C CA . ASP A 1 81 ? 1.648 -6.140 -5.790 1.00 97.19 81 ASP A CA 1
ATOM 671 C C . ASP A 1 81 ? 0.243 -5.950 -6.356 1.00 97.19 81 ASP A C 1
ATOM 673 O O . ASP A 1 81 ? 0.064 -5.954 -7.569 1.00 97.19 81 ASP A O 1
ATOM 677 N N . ALA A 1 82 ? -0.752 -5.677 -5.505 1.00 97.69 82 ALA A N 1
ATOM 678 C CA . ALA A 1 82 ? -2.108 -5.392 -5.965 1.00 97.69 82 ALA A CA 1
ATOM 679 C C . ALA A 1 82 ? -2.169 -4.187 -6.920 1.00 97.69 82 ALA A C 1
ATOM 681 O O . ALA A 1 82 ? -2.912 -4.216 -7.903 1.00 97.69 82 ALA A O 1
ATOM 682 N N . ALA A 1 83 ? -1.389 -3.136 -6.650 1.00 97.31 83 ALA A N 1
ATOM 683 C CA . ALA A 1 83 ? -1.284 -1.992 -7.549 1.00 97.31 83 ALA A CA 1
ATOM 684 C C . ALA A 1 83 ? -0.529 -2.368 -8.835 1.00 97.31 83 ALA A C 1
ATOM 686 O O . ALA A 1 83 ? -1.000 -2.069 -9.930 1.00 97.31 83 ALA A O 1
ATOM 687 N N . LEU A 1 84 ? 0.609 -3.060 -8.731 1.00 96.00 84 LEU A N 1
ATOM 688 C CA . LEU A 1 84 ? 1.405 -3.499 -9.884 1.00 96.00 84 LEU A CA 1
ATOM 689 C C . LEU A 1 84 ? 0.618 -4.419 -10.829 1.00 96.00 84 LEU A C 1
ATOM 691 O O . LEU A 1 84 ? 0.661 -4.211 -12.040 1.00 96.00 84 LEU A O 1
ATOM 695 N N . ASP A 1 85 ? -0.150 -5.365 -10.293 1.00 96.12 85 ASP A N 1
ATOM 696 C CA . ASP A 1 85 ? -1.016 -6.276 -11.051 1.00 96.12 85 ASP A CA 1
ATOM 697 C C . ASP A 1 85 ? -2.165 -5.542 -11.762 1.00 96.12 85 ASP A C 1
ATOM 699 O O . ASP A 1 85 ? -2.669 -6.007 -12.788 1.00 96.12 85 ASP A O 1
ATOM 703 N N . ALA A 1 86 ? -2.579 -4.380 -11.244 1.00 94.94 86 ALA A N 1
ATOM 704 C CA . ALA A 1 86 ? -3.567 -3.515 -11.882 1.00 94.94 86 ALA A CA 1
ATOM 705 C C . ALA A 1 86 ? -2.979 -2.676 -13.033 1.00 94.94 86 ALA A C 1
ATOM 707 O O . ALA A 1 86 ? -3.736 -2.030 -13.765 1.00 94.94 86 ALA A O 1
ATOM 708 N N . TYR A 1 87 ? -1.652 -2.665 -13.218 1.00 90.19 87 TYR A N 1
ATOM 709 C CA . TYR A 1 87 ? -1.026 -1.958 -14.329 1.00 90.19 87 TYR A CA 1
ATOM 710 C C . TYR A 1 87 ? -1.344 -2.669 -15.654 1.00 90.19 87 TYR A C 1
ATOM 712 O O . TYR A 1 87 ? -1.023 -3.849 -15.813 1.00 90.19 87 TYR A O 1
ATOM 720 N N . PRO A 1 88 ? -1.966 -1.987 -16.633 1.00 76.94 88 PRO A N 1
ATOM 721 C CA . PRO A 1 88 ? -2.268 -2.606 -17.914 1.00 76.94 88 PRO A CA 1
ATOM 722 C C . PRO A 1 88 ? -0.979 -3.018 -18.639 1.00 76.94 88 PRO A C 1
ATOM 724 O O . PRO A 1 88 ? -0.035 -2.232 -18.732 1.00 76.94 88 PRO A O 1
ATOM 727 N N . ALA A 1 89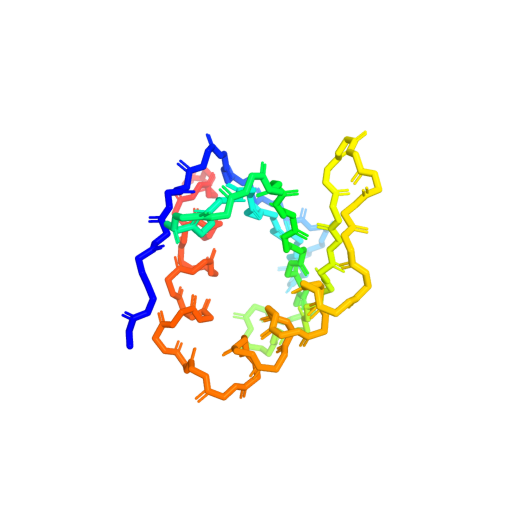 ? -0.977 -4.258 -19.141 1.00 62.34 89 ALA A N 1
ATOM 728 C CA . ALA A 1 89 ? 0.113 -4.856 -19.916 1.00 62.34 89 ALA A CA 1
ATOM 729 C C . ALA A 1 89 ? 0.445 -4.093 -21.211 1.00 62.34 89 ALA A C 1
ATOM 731 O O . ALA A 1 89 ? -0.490 -3.544 -21.844 1.00 62.34 89 ALA A O 1
#